Protein AF-A0A2B2LZC3-F1 (afdb_monomer_lite)

Organism: Bacillus cereus (NCBI:txid1396)

Foldseek 3Di:
DELDPVVQVVVVVVCVVVVPPPDDTDNDDLVCCCVVAAFQQAQEDEDPDAVCVQLDPDDDDPPDDLVVCCVVCVARHDLCNVVSVNRRHHLNHDYDYDHDCVDVSSVRNVVSSVVVSCVVDVSD

Structure (mmCIF, N/CA/C/O backbone):
data_AF-A0A2B2LZC3-F1
#
_entry.id   AF-A0A2B2LZC3-F1
#
loop_
_atom_site.group_PDB
_atom_site.id
_atom_site.type_symbol
_atom_site.label_atom_id
_atom_site.label_alt_id
_atom_site.label_comp_id
_atom_site.label_asym_id
_atom_site.label_entity_id
_atom_site.label_seq_id
_atom_site.pdbx_PDB_ins_code
_atom_site.Cartn_x
_atom_site.Cartn_y
_atom_site.Cartn_z
_atom_site.occupancy
_atom_site.B_iso_or_equiv
_atom_site.auth_seq_id
_atom_site.auth_comp_id
_atom_site.auth_asym_id
_atom_site.auth_atom_id
_atom_site.pdbx_PDB_model_num
ATOM 1 N N . MET A 1 1 ? -6.912 -4.413 6.550 1.00 85.25 1 MET A N 1
ATOM 2 C CA . MET A 1 1 ? -7.732 -4.429 5.320 1.00 85.25 1 MET A CA 1
ATOM 3 C C . MET A 1 1 ? -7.077 -5.410 4.374 1.00 85.25 1 MET A C 1
ATOM 5 O O . MET A 1 1 ? -5.854 -5.412 4.311 1.00 85.25 1 MET A O 1
ATOM 9 N N . ASP A 1 2 ? -7.849 -6.260 3.715 1.00 84.31 2 ASP A N 1
ATOM 10 C CA . ASP A 1 2 ? -7.351 -7.239 2.742 1.00 84.31 2 ASP A CA 1
ATOM 11 C C . ASP A 1 2 ? -8.494 -7.571 1.768 1.00 84.31 2 ASP A C 1
ATOM 13 O O . ASP A 1 2 ? -9.655 -7.319 2.081 1.00 84.31 2 ASP A O 1
ATOM 17 N N . GLN A 1 3 ? -8.198 -8.136 0.602 1.00 87.12 3 GLN A N 1
ATOM 18 C CA . GLN A 1 3 ? -9.221 -8.676 -0.302 1.00 87.12 3 GLN A CA 1
ATOM 19 C C . GLN A 1 3 ? -9.579 -10.132 0.043 1.00 87.12 3 GLN A C 1
ATOM 21 O O . GLN A 1 3 ? -10.628 -10.642 -0.350 1.00 87.12 3 GLN A O 1
ATOM 26 N N . SER A 1 4 ? -8.704 -10.826 0.778 1.00 88.56 4 SER A N 1
ATOM 27 C CA . SER A 1 4 ? -8.896 -12.215 1.178 1.00 88.56 4 SER A CA 1
ATOM 28 C C . SER A 1 4 ? -9.835 -12.326 2.374 1.00 88.56 4 SER A C 1
ATOM 30 O O . SER A 1 4 ? -9.464 -12.008 3.505 1.00 88.56 4 SER A O 1
ATOM 32 N N . LYS A 1 5 ? -11.027 -12.892 2.150 1.00 91.88 5 LYS A N 1
ATOM 33 C CA . LYS A 1 5 ? -11.972 -13.232 3.230 1.00 91.88 5 LYS A CA 1
ATOM 34 C C . LYS A 1 5 ? -11.346 -14.139 4.291 1.00 91.88 5 LYS A C 1
ATOM 36 O O . LYS A 1 5 ? -11.566 -13.928 5.476 1.00 91.88 5 LYS A O 1
ATOM 41 N N . ALA A 1 6 ? -10.543 -15.119 3.870 1.00 93.94 6 ALA A N 1
ATOM 42 C CA . ALA A 1 6 ? -9.844 -16.013 4.792 1.00 93.94 6 ALA A CA 1
ATOM 43 C C . ALA A 1 6 ? -8.776 -15.269 5.613 1.00 93.94 6 ALA A C 1
ATOM 45 O O . ALA A 1 6 ? -8.608 -15.544 6.797 1.00 93.94 6 ALA A O 1
ATOM 46 N N . GLY A 1 7 ? -8.085 -14.299 5.002 1.00 90.62 7 GLY A N 1
ATOM 47 C CA . GLY A 1 7 ? -7.128 -13.439 5.702 1.00 90.62 7 GLY A CA 1
ATOM 48 C C . GLY A 1 7 ? -7.799 -12.555 6.753 1.00 90.62 7 GLY A C 1
ATOM 49 O O . GLY A 1 7 ? -7.290 -12.442 7.864 1.00 90.62 7 GLY A O 1
ATOM 50 N N . ILE A 1 8 ? -8.965 -11.984 6.430 1.00 94.56 8 ILE A N 1
ATOM 51 C CA . ILE A 1 8 ? -9.766 -11.199 7.378 1.00 94.56 8 ILE A CA 1
ATOM 52 C C . ILE A 1 8 ? -10.251 -12.060 8.545 1.00 94.56 8 ILE A C 1
ATOM 54 O O . ILE A 1 8 ? -10.018 -11.676 9.685 1.00 94.56 8 ILE A O 1
ATOM 58 N N . ALA A 1 9 ? -10.820 -13.240 8.280 1.00 95.69 9 ALA A N 1
ATOM 59 C CA . ALA A 1 9 ? -11.277 -14.143 9.338 1.00 95.69 9 ALA A CA 1
ATOM 60 C C . ALA A 1 9 ? -10.135 -14.538 10.295 1.00 95.69 9 ALA A C 1
ATOM 62 O O . ALA A 1 9 ? -10.285 -14.472 11.510 1.00 95.69 9 ALA A O 1
ATOM 63 N N . CYS A 1 10 ? -8.957 -14.860 9.753 1.00 95.75 10 CYS A N 1
ATOM 64 C CA . CYS A 1 10 ? -7.764 -15.148 10.554 1.00 95.75 10 CYS A CA 1
ATOM 65 C C . CYS A 1 10 ? -7.341 -13.947 11.424 1.00 95.75 10 CYS A C 1
ATOM 67 O O . CYS A 1 10 ? -6.978 -14.107 12.590 1.00 95.75 10 CYS A O 1
ATOM 69 N N . ALA A 1 11 ? -7.406 -12.728 10.881 1.00 94.88 11 ALA A N 1
ATOM 70 C CA . ALA A 1 11 ? -7.061 -11.517 11.620 1.00 94.88 11 ALA A CA 1
ATOM 71 C C . ALA A 1 11 ? -8.077 -11.193 12.733 1.00 94.88 11 ALA A C 1
ATOM 73 O O . ALA A 1 11 ? -7.672 -10.771 13.817 1.00 94.88 11 ALA A O 1
ATOM 74 N N . GLU A 1 12 ? -9.369 -11.427 12.489 1.00 96.62 12 GLU A N 1
ATOM 75 C CA . GLU A 1 12 ? -10.443 -11.294 13.481 1.00 96.62 12 GLU A CA 1
ATOM 76 C C . GLU A 1 12 ? -10.263 -12.285 14.638 1.00 96.62 12 GLU A C 1
ATOM 78 O O . GLU A 1 12 ? -10.294 -11.883 15.803 1.00 96.62 12 GLU A O 1
ATOM 83 N N . GLU A 1 13 ? -9.999 -13.561 14.333 1.00 97.44 13 GLU A N 1
ATOM 84 C CA . GLU A 1 13 ? -9.714 -14.593 15.339 1.00 97.44 13 GLU A CA 1
ATOM 85 C C . GLU A 1 13 ? -8.499 -14.226 16.200 1.00 97.44 13 GLU A C 1
ATOM 87 O O . GLU A 1 13 ? -8.540 -14.334 17.429 1.00 97.44 13 GLU A O 1
ATOM 92 N N . LEU A 1 14 ? -7.424 -13.739 15.572 1.00 97.19 14 LEU A N 1
ATOM 93 C CA . LEU A 1 14 ? -6.218 -13.320 16.279 1.00 97.19 14 LEU A CA 1
ATOM 94 C C . LEU A 1 14 ? -6.473 -12.107 17.184 1.00 97.19 14 LEU A C 1
ATOM 96 O O . LEU A 1 14 ? -5.999 -12.079 18.319 1.00 97.19 14 LEU A O 1
ATOM 100 N N . ALA A 1 15 ? -7.228 -11.113 16.713 1.00 97.56 15 ALA A N 1
ATOM 101 C CA . ALA A 1 15 ? -7.577 -9.945 17.516 1.00 97.56 15 ALA A CA 1
ATOM 102 C C . ALA A 1 15 ? -8.444 -10.312 18.725 1.00 97.56 15 ALA A C 1
ATOM 104 O O . ALA A 1 15 ? -8.177 -9.828 19.825 1.00 97.56 15 ALA A O 1
ATOM 105 N N . ALA A 1 16 ? -9.411 -11.218 18.546 1.00 97.38 16 ALA A N 1
ATOM 106 C CA . ALA A 1 16 ? -10.215 -11.754 19.640 1.00 97.38 16 ALA A CA 1
ATOM 107 C C . ALA A 1 16 ? -9.350 -12.504 20.665 1.00 97.38 16 ALA A C 1
ATOM 109 O O . ALA A 1 16 ? -9.496 -12.291 21.867 1.00 97.38 16 ALA A O 1
ATOM 110 N N . HIS A 1 17 ? -8.405 -13.330 20.204 1.00 98.06 17 HIS A N 1
ATOM 111 C CA . HIS A 1 17 ? -7.477 -14.044 21.085 1.00 98.06 17 HIS A CA 1
ATOM 112 C C . HIS A 1 17 ? -6.588 -13.098 21.910 1.00 98.06 17 HIS A C 1
ATOM 114 O O . HIS A 1 17 ? -6.266 -13.394 23.059 1.00 98.06 17 HIS A O 1
ATOM 120 N N . LEU A 1 18 ? -6.210 -11.954 21.336 1.00 98.06 18 LEU A N 1
ATOM 121 C CA . LEU A 1 18 ? -5.384 -10.933 21.984 1.00 98.06 18 LEU A CA 1
ATOM 122 C C . LEU A 1 18 ? -6.190 -9.900 22.793 1.00 98.06 18 LEU A C 1
ATOM 124 O O . LEU A 1 18 ? -5.585 -9.035 23.423 1.00 98.06 18 LEU A O 1
ATOM 128 N N . GLY A 1 19 ? -7.526 -9.972 22.786 1.00 97.75 19 GLY A N 1
ATOM 129 C CA . GLY A 1 19 ? -8.395 -9.027 23.496 1.00 97.75 19 GLY A CA 1
ATOM 130 C C . GLY A 1 19 ? -8.354 -7.601 22.933 1.00 97.75 19 GLY A C 1
ATOM 131 O O . GLY A 1 19 ? -8.436 -6.639 23.693 1.00 97.75 19 GLY A O 1
ATOM 132 N N . LEU A 1 20 ? -8.174 -7.446 21.617 1.00 97.62 20 LEU A N 1
ATOM 133 C CA . LEU A 1 20 ? -8.140 -6.135 20.963 1.00 97.62 20 LEU A CA 1
ATOM 134 C C . LEU A 1 20 ? -9.561 -5.643 20.659 1.00 97.62 20 LEU A C 1
ATOM 136 O O . LEU A 1 20 ? -10.280 -6.264 19.883 1.00 97.62 20 LEU A O 1
ATOM 140 N N . GLU A 1 21 ? -9.940 -4.494 21.222 1.00 96.38 21 GLU A N 1
ATOM 141 C CA . GLU A 1 21 ? -11.281 -3.901 21.046 1.00 96.38 21 GLU A CA 1
ATOM 142 C C . GLU A 1 21 ? -11.291 -2.678 20.111 1.00 96.38 21 GLU A C 1
ATOM 144 O O . GLU A 1 21 ? -12.344 -2.213 19.687 1.00 96.38 21 GLU A O 1
ATOM 149 N N . ASN A 1 22 ? -10.117 -2.144 19.769 1.00 96.00 22 ASN A N 1
ATOM 150 C CA . ASN A 1 22 ? -9.946 -0.916 18.988 1.00 96.00 22 ASN A CA 1
ATOM 151 C C . ASN A 1 22 ? -9.532 -1.178 17.529 1.00 96.00 22 ASN A C 1
ATOM 153 O O . ASN A 1 22 ? -8.815 -0.372 16.933 1.00 96.00 22 ASN A O 1
ATOM 157 N N . VAL A 1 23 ? -9.937 -2.318 16.965 1.00 95.38 23 VAL A N 1
ATOM 158 C CA . VAL A 1 23 ? -9.549 -2.741 15.616 1.00 95.38 23 VAL A CA 1
ATOM 159 C C . VAL A 1 23 ? -10.789 -3.076 14.798 1.00 95.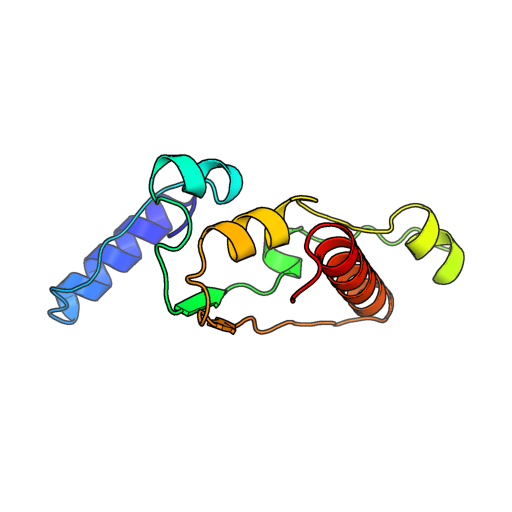38 23 VAL A C 1
ATOM 161 O O . VAL A 1 23 ? -11.651 -3.826 15.245 1.00 95.38 23 VAL A O 1
ATOM 164 N N . THR A 1 24 ? -10.840 -2.553 13.574 1.00 94.94 24 THR A N 1
ATOM 165 C CA . THR A 1 24 ? -11.897 -2.852 12.603 1.00 94.94 24 THR A CA 1
ATOM 166 C C . THR A 1 24 ? -11.290 -3.511 11.373 1.00 94.94 24 THR A C 1
ATOM 168 O O . THR A 1 24 ? -10.268 -3.061 10.844 1.00 94.94 24 THR A O 1
ATOM 171 N N . PHE A 1 25 ? -11.931 -4.573 10.894 1.00 95.06 25 PHE A N 1
ATOM 172 C CA . PHE A 1 25 ? -11.486 -5.327 9.730 1.00 95.06 25 PHE A CA 1
ATOM 173 C C . PHE A 1 25 ? -12.391 -5.056 8.529 1.00 95.06 25 PHE A C 1
ATOM 175 O O . PHE A 1 25 ? -13.613 -5.037 8.637 1.00 95.06 25 PHE A O 1
ATOM 182 N N . HIS A 1 26 ? -11.775 -4.843 7.365 1.00 94.06 26 HIS A N 1
ATOM 183 C CA . HIS A 1 26 ? -12.478 -4.578 6.110 1.00 94.06 26 HIS A CA 1
ATOM 184 C C . HIS A 1 26 ? -11.952 -5.501 5.015 1.00 94.06 26 HIS A C 1
ATOM 186 O O . HIS A 1 26 ? -10.752 -5.478 4.712 1.00 94.06 26 HIS A O 1
ATOM 192 N N . CYS A 1 27 ? -12.863 -6.283 4.431 1.00 93.31 27 CYS A N 1
ATOM 193 C CA . CYS A 1 27 ? -12.629 -7.065 3.224 1.00 93.31 27 CYS A CA 1
ATOM 194 C C . CYS A 1 27 ? -12.963 -6.198 2.002 1.00 93.31 27 CYS A C 1
ATOM 196 O O . CYS A 1 27 ? -14.137 -6.072 1.657 1.00 93.31 27 CYS A O 1
ATOM 198 N N . VAL A 1 28 ? -11.969 -5.557 1.389 1.00 90.88 28 VAL A N 1
ATOM 199 C CA . VAL A 1 28 ? -12.195 -4.562 0.327 1.00 90.88 28 VAL A CA 1
ATOM 200 C C . VAL A 1 28 ? -11.029 -4.514 -0.654 1.00 90.88 28 VAL A C 1
ATOM 202 O O . VAL A 1 28 ? -9.877 -4.737 -0.275 1.00 90.88 28 VAL A O 1
ATOM 205 N N . ASP A 1 29 ? -11.328 -4.201 -1.915 1.00 86.88 29 ASP A N 1
ATOM 206 C CA . ASP A 1 29 ? -10.313 -3.806 -2.883 1.00 86.88 29 ASP A CA 1
ATOM 207 C C . ASP A 1 29 ? -9.733 -2.434 -2.513 1.00 86.88 29 ASP A C 1
ATOM 209 O O . ASP A 1 29 ? -10.463 -1.484 -2.239 1.00 86.88 29 ASP A O 1
ATOM 213 N N . PHE A 1 30 ? -8.404 -2.311 -2.507 1.00 84.81 30 PHE A N 1
ATOM 214 C CA . PHE A 1 30 ? -7.748 -1.042 -2.206 1.00 84.81 30 PHE A CA 1
ATOM 215 C C . PHE A 1 30 ? -8.206 0.093 -3.138 1.00 84.81 30 PHE A C 1
ATOM 217 O O . PHE A 1 30 ? -8.288 1.237 -2.708 1.00 84.81 30 PHE A O 1
ATOM 224 N N . THR A 1 31 ? -8.560 -0.210 -4.387 1.00 85.62 31 THR A N 1
ATOM 225 C CA . THR A 1 31 ? -9.075 0.778 -5.345 1.00 85.62 31 THR A CA 1
ATOM 226 C C . THR A 1 31 ? -10.453 1.338 -4.973 1.00 85.62 31 THR A C 1
ATOM 228 O O . THR A 1 31 ? -10.803 2.433 -5.406 1.00 85.62 31 THR A O 1
ATOM 231 N N . GLU A 1 32 ? -11.212 0.647 -4.118 1.00 89.38 32 GLU A N 1
ATOM 232 C CA . GLU A 1 32 ? -12.566 1.028 -3.689 1.00 89.38 32 GLU A CA 1
ATOM 233 C C . GLU A 1 32 ? -12.605 1.651 -2.286 1.00 89.38 32 GLU A C 1
ATOM 235 O O . GLU A 1 32 ? -13.666 2.025 -1.785 1.00 89.38 32 GLU A O 1
ATOM 240 N N . ILE A 1 33 ? -11.451 1.783 -1.630 1.00 90.44 33 ILE A N 1
ATOM 241 C CA . ILE A 1 33 ? -11.347 2.201 -0.228 1.00 90.44 33 ILE A CA 1
ATOM 242 C C . ILE A 1 33 ? -11.934 3.593 0.052 1.00 90.44 33 ILE A C 1
ATOM 244 O O . ILE A 1 33 ? -12.460 3.829 1.141 1.00 90.44 33 ILE A O 1
ATOM 248 N N . GLY A 1 34 ? -11.909 4.491 -0.939 1.00 89.12 34 GLY A N 1
ATOM 249 C CA . GLY A 1 34 ? -12.491 5.833 -0.842 1.00 89.12 34 GLY A CA 1
ATOM 250 C C . GLY A 1 34 ? -14.018 5.837 -0.697 1.00 89.12 34 GLY A C 1
ATOM 251 O O . GLY A 1 34 ? -14.591 6.843 -0.297 1.00 89.12 34 GLY A O 1
ATOM 252 N N . ASN A 1 35 ? -14.687 4.710 -0.969 1.00 91.31 35 ASN A N 1
ATOM 253 C CA . ASN A 1 35 ? -16.122 4.553 -0.717 1.00 91.31 35 ASN A CA 1
ATOM 254 C C . ASN A 1 35 ? -16.432 4.273 0.762 1.00 91.31 35 ASN A C 1
ATOM 256 O O . ASN A 1 35 ? -17.572 4.432 1.193 1.00 91.31 35 ASN A O 1
ATOM 260 N N . ILE A 1 36 ? -15.436 3.817 1.526 1.00 93.50 36 ILE A N 1
ATOM 261 C CA . ILE A 1 36 ? -15.574 3.461 2.944 1.00 93.50 36 ILE A CA 1
ATOM 262 C C . ILE A 1 36 ? -15.078 4.604 3.823 1.00 93.50 36 ILE A C 1
ATOM 264 O O . ILE A 1 36 ? -15.714 4.939 4.821 1.00 93.50 36 ILE A O 1
ATOM 268 N N . PHE A 1 37 ? -13.943 5.196 3.451 1.00 94.81 37 PHE A N 1
ATOM 269 C CA . PHE A 1 37 ? -13.276 6.218 4.243 1.00 94.81 37 PHE A CA 1
ATOM 270 C C . PHE A 1 37 ? -13.221 7.544 3.488 1.00 94.81 37 PHE A C 1
ATOM 272 O O . PHE A 1 37 ? -12.823 7.560 2.322 1.00 94.81 37 PHE A O 1
ATOM 279 N N . PRO A 1 38 ? -13.600 8.660 4.135 1.00 94.75 38 PRO A N 1
ATOM 280 C CA . PRO A 1 38 ? -13.523 9.973 3.514 1.00 94.75 38 PRO A CA 1
ATOM 281 C C . PRO A 1 38 ? -12.068 10.420 3.316 1.00 94.75 38 PRO A C 1
ATOM 283 O O . PRO A 1 38 ? -11.133 9.882 3.911 1.00 94.75 38 PRO A O 1
ATOM 286 N N . THR A 1 39 ? -11.883 11.462 2.510 1.00 95.19 39 THR A N 1
ATOM 287 C CA . THR A 1 39 ? -10.596 12.150 2.373 1.00 95.19 39 THR A CA 1
ATOM 288 C C . THR A 1 39 ? -10.086 12.621 3.737 1.00 95.19 39 THR A C 1
ATOM 290 O O . THR A 1 39 ? -10.861 13.145 4.539 1.00 95.19 39 THR A O 1
ATOM 293 N N . GLY A 1 40 ? -8.789 12.467 4.000 1.00 95.81 40 GLY A N 1
ATOM 294 C CA . GLY A 1 40 ? -8.171 12.940 5.239 1.00 95.81 40 GLY A CA 1
ATOM 295 C C . GLY A 1 40 ? -8.446 12.087 6.477 1.00 95.81 40 GLY A C 1
ATOM 296 O O . GLY A 1 40 ? -8.203 12.550 7.587 1.00 95.81 40 GLY A O 1
ATOM 297 N N . HIS A 1 41 ? -8.982 10.874 6.316 1.00 96.50 41 HIS A N 1
ATOM 298 C CA . HIS A 1 41 ? -9.439 10.052 7.436 1.00 96.50 41 HIS A CA 1
ATOM 299 C C . HIS A 1 41 ? -8.316 9.494 8.323 1.00 96.50 41 HIS A C 1
ATOM 301 O O . HIS A 1 41 ? -8.546 9.263 9.508 1.00 96.50 41 HIS A O 1
ATOM 307 N N . PHE A 1 42 ? -7.122 9.247 7.777 1.00 96.56 42 PHE A N 1
ATOM 308 C CA . PHE A 1 42 ? -6.051 8.548 8.491 1.00 96.56 42 PHE A CA 1
ATOM 309 C C . PHE A 1 42 ? -4.841 9.441 8.764 1.00 96.56 42 PHE A C 1
ATOM 311 O O . PHE A 1 42 ? -4.240 9.988 7.845 1.00 96.56 42 PHE A O 1
ATOM 318 N N . ASP A 1 43 ? -4.382 9.471 10.015 1.00 96.50 43 ASP A N 1
ATOM 319 C CA . ASP A 1 43 ? -3.093 10.087 10.370 1.00 96.50 43 ASP A CA 1
ATOM 320 C C . ASP A 1 43 ? -1.897 9.194 10.025 1.00 96.50 43 ASP A C 1
ATOM 322 O O . ASP A 1 43 ? -0.760 9.653 9.920 1.00 96.50 43 ASP A O 1
ATOM 326 N N . HIS A 1 44 ? -2.134 7.892 9.871 1.00 95.31 44 HIS A N 1
ATOM 327 C CA . HIS A 1 44 ? -1.086 6.928 9.578 1.00 95.31 44 HIS A CA 1
ATOM 328 C C . HIS A 1 44 ? -1.630 5.785 8.727 1.00 95.31 44 HIS A C 1
ATOM 330 O O . HIS A 1 44 ? -2.535 5.063 9.144 1.00 95.31 44 HIS A O 1
ATOM 336 N N . ILE A 1 45 ? -1.020 5.569 7.565 1.00 94.00 45 ILE A N 1
ATOM 337 C CA . ILE A 1 45 ? -1.248 4.389 6.731 1.00 94.00 45 ILE A CA 1
ATOM 338 C C . ILE A 1 45 ? 0.042 3.572 6.678 1.00 94.00 45 ILE A C 1
ATOM 340 O O . ILE A 1 45 ? 1.103 4.085 6.324 1.00 94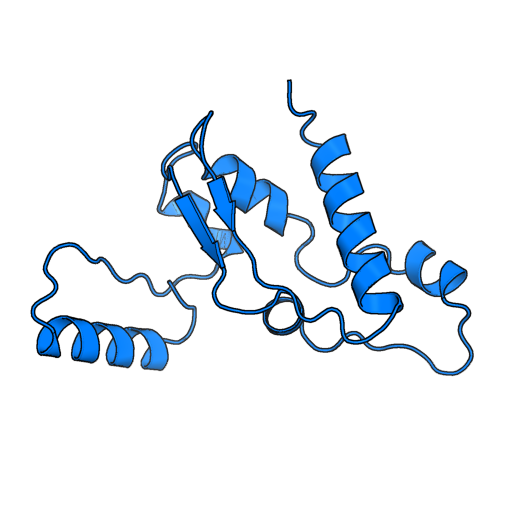.00 45 ILE A O 1
ATOM 344 N N . LYS A 1 46 ? -0.052 2.286 7.026 1.00 91.06 46 LYS A N 1
ATOM 345 C CA . LYS A 1 46 ? 1.061 1.336 6.929 1.00 91.06 46 LYS A CA 1
ATOM 346 C C . LYS A 1 46 ? 0.747 0.279 5.893 1.00 91.06 46 LYS A C 1
ATOM 348 O O . LYS A 1 46 ? -0.233 -0.454 6.025 1.00 91.06 46 LYS A O 1
ATOM 353 N N . LEU A 1 47 ? 1.620 0.163 4.907 1.00 87.19 47 LEU A N 1
ATOM 354 C CA . LEU A 1 47 ? 1.598 -0.935 3.965 1.00 87.19 47 LEU A CA 1
ATOM 355 C C . LEU A 1 47 ? 2.449 -2.087 4.502 1.00 87.19 47 LEU A C 1
ATOM 357 O O . LEU A 1 47 ? 3.650 -1.935 4.715 1.00 87.19 47 LEU A O 1
ATOM 361 N N . VAL A 1 48 ? 1.812 -3.234 4.739 1.00 82.06 48 VAL A N 1
ATOM 362 C CA . VAL A 1 48 ? 2.490 -4.437 5.257 1.00 82.06 48 VAL A CA 1
ATOM 363 C C . VAL A 1 48 ? 3.065 -5.293 4.127 1.00 82.06 48 VAL A C 1
ATOM 365 O O . VAL A 1 48 ? 4.085 -5.950 4.318 1.00 82.06 48 VAL A O 1
ATOM 368 N N . ARG A 1 49 ? 2.428 -5.276 2.952 1.00 75.75 49 ARG A N 1
ATOM 369 C CA . ARG A 1 49 ? 2.934 -5.947 1.751 1.00 75.75 49 ARG A CA 1
ATOM 370 C C . ARG A 1 49 ? 3.949 -5.058 1.042 1.00 75.75 49 ARG A C 1
ATOM 372 O O . ARG A 1 49 ? 3.783 -3.844 1.013 1.00 75.75 49 ARG A O 1
ATOM 379 N N . CYS A 1 50 ? 4.975 -5.645 0.445 1.00 73.12 50 CYS A N 1
ATOM 380 C CA . CYS A 1 50 ? 5.841 -4.900 -0.465 1.00 73.12 50 CYS A CA 1
ATOM 381 C C . CYS A 1 50 ? 5.030 -4.535 -1.716 1.00 73.12 50 CYS A C 1
ATOM 383 O O . CYS A 1 50 ? 4.180 -5.309 -2.153 1.00 73.12 50 CYS A O 1
ATOM 385 N N . PHE A 1 51 ? 5.313 -3.407 -2.352 1.00 66.56 51 PHE A N 1
ATOM 386 C CA . PHE A 1 51 ? 4.615 -2.962 -3.553 1.00 66.56 51 PHE A CA 1
ATOM 387 C C . PHE A 1 51 ? 4.587 -4.016 -4.665 1.00 66.56 51 PHE A C 1
ATOM 389 O O . PHE A 1 51 ? 3.551 -4.255 -5.267 1.00 66.56 51 PHE A O 1
ATOM 396 N N . HIS A 1 52 ? 5.690 -4.730 -4.858 1.00 66.38 52 HIS A N 1
ATOM 397 C CA . HIS A 1 52 ? 5.870 -5.890 -5.743 1.00 66.38 52 HIS A CA 1
ATOM 398 C C . HIS A 1 52 ? 4.836 -7.005 -5.514 1.00 66.38 52 HIS A C 1
ATOM 400 O O . HIS A 1 52 ? 4.410 -7.671 -6.451 1.00 66.38 52 HIS A O 1
ATOM 406 N N . GLU A 1 53 ? 4.402 -7.198 -4.268 1.00 69.75 53 GLU A N 1
ATOM 407 C CA . GLU A 1 53 ? 3.367 -8.173 -3.904 1.00 69.75 53 GLU A CA 1
ATOM 408 C C . GLU A 1 53 ? 1.956 -7.666 -4.241 1.00 69.75 53 GLU A C 1
ATOM 410 O O . GLU A 1 53 ? 1.016 -8.455 -4.301 1.00 69.75 53 GLU A O 1
ATOM 415 N N . ILE A 1 54 ? 1.803 -6.358 -4.461 1.00 67.81 54 ILE A N 1
ATOM 416 C CA . ILE A 1 54 ? 0.550 -5.698 -4.849 1.00 67.81 54 ILE A CA 1
ATOM 417 C C . ILE A 1 54 ? 0.453 -5.600 -6.371 1.00 67.81 54 ILE A C 1
ATOM 419 O O . ILE A 1 54 ? -0.599 -5.873 -6.940 1.00 67.81 54 ILE A O 1
ATOM 423 N N . ILE A 1 55 ? 1.546 -5.225 -7.036 1.00 63.94 55 ILE A N 1
ATOM 424 C CA . ILE A 1 55 ? 1.587 -5.057 -8.495 1.00 63.94 55 ILE A CA 1
ATOM 425 C C . ILE A 1 55 ? 1.815 -6.372 -9.239 1.00 63.94 55 ILE A C 1
ATOM 427 O O . ILE A 1 55 ? 1.544 -6.449 -10.435 1.00 63.94 55 ILE A O 1
ATOM 431 N N . GLY A 1 56 ? 2.274 -7.406 -8.533 1.00 63.12 56 GLY A N 1
ATOM 432 C CA . GLY A 1 56 ? 2.633 -8.692 -9.109 1.00 63.12 56 GLY A CA 1
ATOM 433 C C . GLY A 1 56 ? 4.039 -8.701 -9.721 1.00 63.12 56 GLY A C 1
ATOM 434 O O . GLY A 1 56 ? 4.738 -7.688 -9.737 1.00 63.12 56 GLY A O 1
ATOM 435 N N . PRO A 1 57 ? 4.491 -9.861 -10.220 1.00 64.38 57 PRO A N 1
ATOM 436 C CA . PRO A 1 57 ? 5.811 -9.982 -10.818 1.00 64.38 57 PRO A CA 1
ATOM 437 C C . PRO A 1 57 ? 5.914 -9.105 -12.066 1.00 64.38 57 PRO A C 1
ATOM 439 O O . PRO A 1 57 ? 5.123 -9.246 -12.998 1.00 64.38 57 PRO A O 1
ATOM 442 N N . THR A 1 58 ? 6.920 -8.236 -12.097 1.00 66.44 58 THR A N 1
ATOM 443 C CA . THR A 1 58 ? 7.242 -7.414 -13.262 1.00 66.44 58 THR A CA 1
ATOM 444 C C . THR A 1 58 ? 7.812 -8.303 -14.376 1.00 66.44 58 THR A C 1
ATOM 446 O O . THR A 1 58 ? 8.908 -8.849 -14.211 1.00 66.44 58 THR A O 1
ATOM 449 N N . PRO A 1 59 ? 7.128 -8.474 -15.524 1.00 68.38 59 PRO A N 1
ATOM 450 C CA . PRO A 1 59 ? 7.700 -9.197 -16.646 1.00 68.38 59 PRO A CA 1
ATOM 451 C C . PRO A 1 59 ? 8.790 -8.324 -17.273 1.00 68.38 59 PRO A C 1
ATOM 453 O O . PRO A 1 59 ? 8.497 -7.292 -17.878 1.00 68.38 59 PRO A O 1
ATOM 456 N N . ILE A 1 60 ? 10.050 -8.729 -17.112 1.00 68.75 60 ILE A N 1
ATOM 457 C CA . ILE A 1 60 ? 11.202 -8.079 -17.744 1.00 68.75 60 ILE A CA 1
ATOM 458 C C . ILE A 1 60 ? 11.518 -8.866 -19.024 1.00 68.75 60 ILE A C 1
ATOM 460 O O . ILE A 1 60 ? 11.965 -10.014 -18.928 1.00 68.75 60 ILE A O 1
ATOM 464 N N . PRO A 1 61 ? 11.268 -8.312 -20.224 1.00 68.88 61 PRO A N 1
ATOM 465 C CA . PRO A 1 61 ? 11.571 -8.999 -21.470 1.00 68.88 61 PRO A CA 1
ATOM 466 C C . PRO A 1 61 ? 13.078 -9.240 -21.603 1.00 68.88 61 PRO A C 1
ATOM 468 O O . PRO A 1 61 ? 13.900 -8.405 -21.215 1.00 68.88 61 PRO A O 1
ATOM 471 N N . GLN A 1 62 ? 13.459 -10.379 -22.181 1.00 68.25 62 GLN A N 1
ATOM 472 C CA . GLN A 1 62 ? 14.865 -10.641 -22.480 1.00 68.25 62 GLN A CA 1
ATOM 473 C C . GLN A 1 62 ? 15.383 -9.632 -23.516 1.00 68.25 62 GLN A C 1
ATOM 475 O O . GLN A 1 62 ? 14.670 -9.270 -24.451 1.00 68.25 62 GLN A O 1
ATOM 480 N N . TYR A 1 63 ? 16.644 -9.216 -23.358 1.00 77.12 63 TYR A N 1
ATOM 481 C CA . TYR A 1 63 ? 17.383 -8.335 -24.279 1.00 77.12 63 TYR A CA 1
ATOM 482 C C . TYR A 1 63 ? 16.955 -6.862 -24.317 1.00 77.12 63 TYR A C 1
ATOM 484 O O . TYR A 1 63 ? 17.441 -6.115 -25.165 1.00 77.12 63 TYR A O 1
ATOM 492 N N . TRP A 1 64 ? 16.100 -6.415 -23.398 1.00 79.56 64 TRP A N 1
ATOM 493 C CA .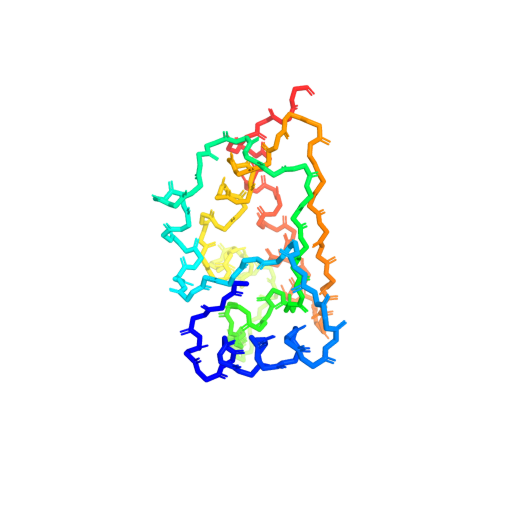 TRP A 1 64 ? 15.748 -5.001 -23.294 1.00 79.56 64 TRP A CA 1
ATOM 494 C C . TRP A 1 64 ? 16.791 -4.231 -22.499 1.00 79.56 64 TRP A C 1
ATOM 496 O O . TRP A 1 64 ? 17.297 -4.708 -21.478 1.00 79.56 64 TRP A O 1
ATOM 506 N N . LYS A 1 65 ? 17.086 -3.007 -22.936 1.00 83.81 65 LYS A N 1
ATOM 507 C CA . LYS A 1 65 ? 17.790 -2.066 -22.074 1.00 83.81 65 LYS A CA 1
ATOM 508 C C . LYS A 1 65 ? 16.825 -1.563 -21.008 1.00 83.81 65 LYS A C 1
ATOM 510 O O . LYS A 1 65 ? 15.646 -1.331 -21.269 1.00 83.81 65 LYS A O 1
ATOM 515 N N . LEU A 1 66 ? 17.355 -1.359 -19.807 1.00 81.12 66 LEU A N 1
ATOM 516 C CA . LEU A 1 66 ? 16.596 -0.845 -18.670 1.00 81.12 66 LEU A CA 1
ATOM 517 C C . LEU A 1 66 ? 15.892 0.487 -18.993 1.00 81.12 66 LEU A C 1
ATOM 519 O O . LEU A 1 66 ? 14.743 0.677 -18.614 1.00 81.12 66 LEU A O 1
ATOM 523 N N . GLU A 1 67 ? 16.574 1.387 -19.704 1.00 83.81 67 GLU A N 1
ATOM 524 C CA . GLU A 1 67 ? 16.050 2.704 -20.099 1.00 83.81 67 GLU A CA 1
ATOM 525 C C . GLU A 1 67 ? 14.812 2.609 -21.004 1.00 83.81 67 GLU A C 1
ATOM 527 O O . GLU A 1 67 ? 13.803 3.270 -20.744 1.00 83.81 67 GLU A O 1
ATOM 532 N N . ASP A 1 68 ? 14.861 1.731 -22.008 1.00 83.12 68 ASP A N 1
ATOM 533 C CA . ASP A 1 68 ? 13.765 1.502 -22.950 1.00 83.12 68 ASP A CA 1
ATOM 534 C C . ASP A 1 68 ? 12.561 0.914 -22.202 1.00 83.12 68 ASP A C 1
ATOM 536 O O . ASP A 1 68 ? 11.440 1.415 -22.297 1.00 83.12 68 ASP A O 1
ATOM 540 N N . TYR A 1 69 ? 12.817 -0.077 -21.340 1.00 82.50 69 TYR A N 1
ATOM 541 C CA . TYR A 1 69 ? 11.784 -0.704 -20.521 1.00 82.50 69 TYR A CA 1
ATOM 542 C C . TYR A 1 69 ? 11.079 0.289 -19.586 1.00 82.50 69 TYR A C 1
ATOM 544 O O . TYR A 1 69 ? 9.852 0.313 -19.522 1.00 82.50 69 TYR A O 1
ATOM 552 N N . LEU A 1 70 ? 11.833 1.134 -18.875 1.00 82.06 70 LEU A N 1
ATOM 553 C CA . LEU A 1 70 ? 11.270 2.132 -17.959 1.00 82.06 70 LEU A CA 1
ATOM 554 C C . LEU A 1 70 ? 10.555 3.280 -18.684 1.00 82.06 70 LEU A C 1
ATOM 556 O O . LEU A 1 70 ? 9.764 3.987 -18.063 1.00 82.06 70 LEU A O 1
ATOM 560 N N . THR A 1 71 ? 10.819 3.477 -19.973 1.00 82.19 71 THR A N 1
ATOM 561 C CA . THR A 1 71 ? 10.108 4.467 -20.789 1.00 82.19 71 THR A CA 1
ATOM 562 C C . THR A 1 71 ? 8.776 3.908 -21.285 1.00 82.19 71 THR A C 1
ATOM 564 O O . THR A 1 71 ? 7.751 4.585 -21.191 1.00 82.19 71 THR A O 1
ATOM 567 N N . GLU A 1 72 ? 8.765 2.663 -21.768 1.00 81.00 72 GLU A N 1
ATOM 568 C CA . GLU A 1 72 ? 7.560 2.004 -22.288 1.00 81.00 72 GLU A CA 1
ATOM 569 C C . GLU A 1 72 ? 6.617 1.515 -21.181 1.00 81.00 72 GLU A C 1
ATOM 571 O O . GLU A 1 72 ? 5.395 1.632 -21.293 1.00 81.00 72 GLU A O 1
ATOM 576 N N . GLN A 1 73 ? 7.180 1.012 -20.080 1.00 75.62 73 GLN A N 1
ATOM 577 C CA . GLN A 1 73 ? 6.459 0.573 -18.885 1.00 75.62 73 GLN A CA 1
ATOM 578 C C . GLN A 1 73 ? 6.889 1.396 -17.666 1.00 75.62 73 GLN A C 1
ATOM 580 O O . GLN A 1 73 ? 7.514 0.883 -16.733 1.00 75.62 73 GLN A O 1
ATOM 585 N N . PRO A 1 74 ? 6.529 2.693 -17.640 1.00 70.25 74 PRO A N 1
ATOM 586 C CA . PRO A 1 74 ? 6.998 3.615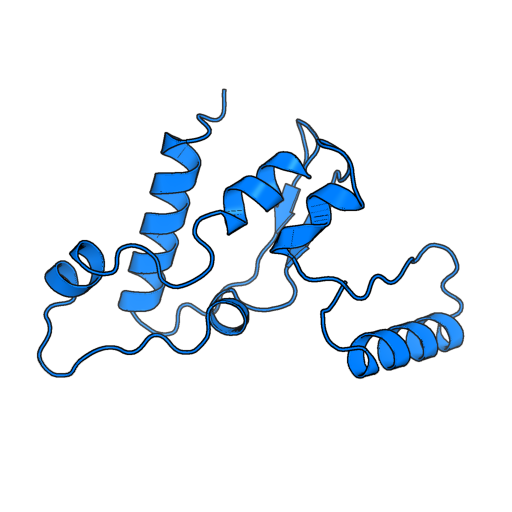 -16.615 1.00 70.25 74 PRO A CA 1
ATOM 587 C C . PRO A 1 74 ? 6.484 3.259 -15.227 1.00 70.25 74 PRO A C 1
ATOM 589 O O . PRO A 1 74 ? 7.145 3.556 -14.241 1.00 70.25 74 PRO A O 1
ATOM 592 N N . THR A 1 75 ? 5.327 2.609 -15.141 1.00 70.44 75 THR A N 1
ATOM 593 C CA . THR A 1 75 ? 4.732 2.125 -13.895 1.00 70.44 75 THR A CA 1
ATOM 594 C C . THR A 1 75 ? 4.107 0.761 -14.163 1.00 70.44 75 THR A C 1
ATOM 596 O O . THR A 1 75 ? 3.332 0.642 -15.114 1.00 70.44 75 THR A O 1
ATOM 599 N N . PHE A 1 76 ? 4.393 -0.235 -13.326 1.00 67.50 76 PHE A N 1
ATOM 600 C CA . PHE A 1 76 ? 3.683 -1.516 -13.310 1.00 67.50 76 PHE A CA 1
ATOM 601 C C . PHE A 1 76 ? 2.791 -1.545 -12.062 1.00 67.50 76 PHE A C 1
ATOM 603 O O . PHE A 1 76 ? 3.268 -1.200 -10.985 1.00 67.50 76 PHE A O 1
ATOM 610 N N . GLY A 1 77 ? 1.500 -1.867 -12.212 1.00 67.19 77 GLY A N 1
ATOM 611 C CA . GLY A 1 77 ? 0.503 -1.816 -11.130 1.00 67.19 77 GLY A CA 1
ATOM 612 C C . GLY A 1 77 ? -0.535 -0.682 -11.224 1.00 67.19 77 GLY A C 1
ATOM 613 O O . GLY A 1 77 ? -0.622 -0.001 -12.253 1.00 67.19 77 GLY A O 1
ATOM 614 N N . PRO A 1 78 ? -1.354 -0.478 -10.169 1.00 69.50 78 PRO A N 1
ATOM 615 C CA . PRO A 1 78 ? -2.414 0.527 -10.160 1.00 69.50 78 PRO A CA 1
ATOM 616 C C . PRO A 1 78 ? -1.818 1.936 -10.222 1.00 69.50 78 PRO A C 1
ATOM 618 O O . PRO A 1 78 ? -1.144 2.383 -9.293 1.00 69.50 78 PRO A O 1
ATOM 621 N N . LYS A 1 79 ? -2.080 2.654 -11.319 1.00 71.75 79 LYS A N 1
ATOM 622 C CA . LYS A 1 79 ? -1.543 4.008 -11.554 1.00 71.75 79 LYS A CA 1
ATOM 623 C C . LYS A 1 79 ? -1.978 5.009 -10.482 1.00 71.75 79 LYS A C 1
ATOM 625 O O . LYS A 1 79 ? -1.225 5.927 -10.169 1.00 71.75 79 LYS A O 1
ATOM 630 N N . ASP A 1 80 ? -3.141 4.772 -9.886 1.00 78.56 80 ASP A N 1
ATOM 631 C CA . ASP A 1 80 ? -3.757 5.660 -8.903 1.00 78.56 80 ASP A CA 1
ATOM 632 C C . ASP A 1 80 ? -3.423 5.268 -7.459 1.00 78.56 80 ASP A C 1
ATOM 634 O O . ASP A 1 80 ? -3.943 5.869 -6.525 1.00 78.56 80 ASP A O 1
ATOM 638 N N . TYR A 1 81 ? -2.536 4.287 -7.244 1.00 81.75 81 TYR A N 1
ATOM 639 C CA . TYR A 1 81 ? -2.223 3.783 -5.906 1.00 81.75 81 TYR A CA 1
ATOM 640 C C . TYR A 1 81 ? -1.848 4.909 -4.930 1.00 81.75 81 TYR A C 1
ATOM 642 O O . TYR A 1 81 ? -2.484 5.078 -3.891 1.00 81.75 81 TYR A O 1
ATOM 650 N N . PHE A 1 82 ? -0.855 5.728 -5.290 1.00 84.56 82 PHE A N 1
ATOM 651 C CA . PHE A 1 82 ? -0.439 6.846 -4.446 1.00 84.56 82 PHE A CA 1
ATOM 652 C C . PHE A 1 82 ? -1.490 7.951 -4.367 1.00 84.56 82 PHE A C 1
ATOM 654 O O . PHE A 1 82 ? -1.607 8.566 -3.319 1.00 84.56 82 PHE A O 1
ATOM 661 N N . ALA A 1 83 ? -2.281 8.173 -5.420 1.00 86.44 83 ALA A N 1
ATOM 662 C CA . ALA A 1 83 ? -3.374 9.144 -5.383 1.00 86.44 83 ALA A CA 1
ATOM 663 C C . ALA A 1 83 ? -4.410 8.770 -4.312 1.00 86.44 83 ALA A C 1
ATOM 665 O O . ALA A 1 83 ? -4.819 9.610 -3.511 1.00 86.44 83 ALA A O 1
ATOM 666 N N . ILE A 1 84 ? -4.772 7.487 -4.255 1.00 89.38 84 ILE A N 1
ATOM 667 C CA . ILE A 1 84 ? -5.682 6.941 -3.251 1.00 89.38 84 ILE A CA 1
ATOM 668 C C . ILE A 1 84 ? -5.065 7.082 -1.859 1.00 89.38 84 ILE A C 1
ATOM 670 O O . ILE A 1 84 ? -5.693 7.687 -0.993 1.00 89.38 84 ILE A O 1
ATOM 674 N N . VAL A 1 85 ? -3.826 6.614 -1.648 1.00 90.25 85 VAL A N 1
ATOM 675 C CA . VAL A 1 85 ? -3.126 6.768 -0.356 1.00 90.25 85 VAL A CA 1
ATOM 676 C C . VAL A 1 85 ? -3.104 8.232 0.090 1.00 90.25 85 VAL A C 1
ATOM 678 O O . VAL A 1 85 ? -3.481 8.528 1.219 1.00 90.25 85 VAL A O 1
ATOM 681 N N . THR A 1 86 ? -2.701 9.149 -0.790 1.00 91.06 86 THR A N 1
ATOM 682 C CA . THR A 1 86 ? -2.617 10.582 -0.491 1.00 91.06 86 THR A CA 1
ATOM 683 C C . THR A 1 86 ? -3.980 11.168 -0.139 1.00 91.06 86 THR A C 1
ATOM 685 O O . THR A 1 86 ? -4.062 11.939 0.807 1.00 91.06 86 THR A O 1
ATOM 688 N N . SER A 1 87 ? -5.055 10.785 -0.836 1.00 93.06 87 SER A N 1
ATOM 689 C CA . SER A 1 87 ? -6.404 11.266 -0.505 1.00 93.06 87 SER A CA 1
ATOM 690 C C . SER A 1 87 ? -6.876 10.818 0.879 1.00 93.06 87 SER A C 1
ATOM 692 O O . SER A 1 87 ? -7.581 11.552 1.563 1.00 93.06 87 SER A O 1
ATOM 694 N N . LEU A 1 88 ? -6.481 9.625 1.315 1.00 94.62 88 LEU A N 1
ATOM 695 C CA . LEU A 1 88 ? -6.905 9.056 2.591 1.00 94.62 88 LEU A CA 1
ATOM 696 C C . LEU A 1 88 ? -6.140 9.630 3.787 1.00 94.62 88 LEU A C 1
ATOM 698 O O . LEU A 1 88 ? -6.640 9.560 4.909 1.00 94.62 88 LEU A O 1
ATOM 702 N N . LEU A 1 89 ? -4.939 10.166 3.564 1.00 95.69 89 LEU A N 1
ATOM 703 C CA . LEU A 1 89 ? -4.118 10.755 4.617 1.00 95.69 89 LEU A CA 1
ATOM 704 C C . LEU A 1 89 ? -4.629 12.133 5.017 1.00 95.69 89 LEU A C 1
ATOM 706 O O . LEU A 1 89 ? -4.980 12.948 4.163 1.00 95.69 89 LEU A O 1
ATOM 710 N N . SER A 1 90 ? -4.619 12.403 6.321 1.00 95.81 90 SER A N 1
ATOM 711 C CA . SER A 1 90 ? -4.776 13.757 6.847 1.00 95.81 90 SER A CA 1
ATOM 712 C C . SER A 1 90 ? -3.642 14.667 6.351 1.00 95.81 90 SER A C 1
ATOM 714 O O . SER A 1 90 ? -2.620 14.199 5.848 1.00 95.81 90 SER A O 1
ATOM 716 N N . GLU A 1 91 ? -3.805 15.984 6.495 1.00 92.00 91 GLU A N 1
ATOM 717 C CA . GLU A 1 91 ? -2.829 16.981 6.016 1.00 92.00 91 GLU A CA 1
ATOM 718 C C . GLU A 1 91 ? -1.407 16.737 6.557 1.00 92.00 91 GLU A C 1
ATOM 720 O O . GLU A 1 91 ? -0.421 16.949 5.855 1.00 92.00 91 GLU A O 1
ATOM 725 N N . THR A 1 92 ? -1.298 16.227 7.787 1.00 93.38 92 THR A N 1
ATOM 726 C CA . THR A 1 92 ? -0.029 15.868 8.442 1.00 93.38 92 THR A CA 1
ATOM 727 C C . THR A 1 92 ? 0.207 14.357 8.506 1.00 93.38 92 THR A C 1
ATOM 729 O O . THR A 1 92 ? 1.043 13.892 9.283 1.00 93.38 92 THR A O 1
ATOM 732 N N . GLY A 1 93 ? -0.566 13.580 7.749 1.00 93.06 93 GLY A N 1
ATOM 733 C CA . GLY A 1 93 ? -0.567 12.129 7.809 1.00 93.06 93 GLY A CA 1
ATOM 734 C C . GLY A 1 93 ? 0.724 11.508 7.276 1.00 93.06 93 GLY A C 1
ATOM 735 O O . GLY A 1 93 ? 1.388 12.041 6.385 1.00 93.06 93 GLY A O 1
ATOM 736 N N . LEU A 1 94 ? 1.074 10.336 7.807 1.00 93.81 94 LEU A N 1
ATOM 737 C CA . LEU A 1 94 ? 2.265 9.591 7.409 1.00 93.81 94 LEU A CA 1
ATOM 738 C C . LEU A 1 94 ? 1.905 8.299 6.672 1.00 93.81 94 LEU A C 1
ATOM 740 O O . LEU A 1 94 ? 1.177 7.447 7.185 1.00 93.81 94 LEU A O 1
ATOM 744 N N . TYR A 1 95 ? 2.503 8.110 5.498 1.00 91.38 95 TYR A N 1
ATOM 745 C CA . TYR A 1 95 ? 2.521 6.824 4.810 1.00 91.38 95 TYR A CA 1
ATOM 746 C C . TYR A 1 95 ? 3.849 6.106 5.033 1.00 91.38 95 TYR A C 1
ATOM 748 O O . TYR A 1 95 ? 4.910 6.636 4.702 1.00 91.38 95 TYR A O 1
ATOM 756 N N . LEU A 1 96 ? 3.785 4.878 5.545 1.00 90.25 96 LEU A N 1
ATOM 757 C CA . LEU A 1 96 ? 4.935 3.989 5.668 1.00 90.25 96 LEU A CA 1
ATOM 758 C C . LEU A 1 96 ? 4.755 2.763 4.775 1.00 90.25 96 LEU A C 1
ATOM 760 O O . LEU A 1 96 ? 3.737 2.075 4.836 1.00 90.25 96 LEU A O 1
ATOM 764 N N . SER A 1 97 ? 5.786 2.460 3.994 1.00 85.69 97 SER A N 1
ATOM 765 C CA . SER A 1 97 ? 5.906 1.230 3.208 1.00 85.69 97 SER A CA 1
ATOM 766 C C . SER A 1 97 ? 7.292 0.629 3.406 1.00 85.69 97 SER A C 1
ATOM 768 O O . SER A 1 97 ? 8.256 1.346 3.686 1.00 85.69 97 SER A O 1
ATOM 770 N N . CYS A 1 98 ? 7.389 -0.693 3.295 1.00 83.25 98 CYS A N 1
ATOM 771 C CA . CYS A 1 98 ? 8.657 -1.408 3.303 1.00 83.25 98 CYS A CA 1
ATOM 772 C C . CYS A 1 98 ? 8.796 -2.130 1.968 1.00 83.25 98 CYS A C 1
ATOM 774 O O . CYS A 1 98 ? 8.065 -3.078 1.697 1.00 83.25 98 CYS A O 1
ATOM 776 N N . GLU A 1 99 ? 9.715 -1.652 1.132 1.00 79.00 99 GLU A N 1
ATOM 777 C CA . GLU A 1 99 ? 9.862 -2.144 -0.231 1.00 79.00 99 GLU A CA 1
ATOM 778 C C . GLU A 1 99 ? 11.040 -3.090 -0.405 1.00 79.00 99 GLU A C 1
ATOM 780 O O . GLU A 1 99 ? 12.139 -2.850 0.097 1.00 79.00 99 GLU A O 1
ATOM 785 N N . ARG A 1 100 ? 10.820 -4.141 -1.198 1.00 76.88 100 ARG A N 1
ATOM 786 C CA . ARG A 1 100 ? 11.860 -5.072 -1.651 1.00 76.88 100 ARG A CA 1
ATOM 787 C C . ARG A 1 100 ? 12.207 -4.810 -3.109 1.00 76.88 100 ARG A C 1
ATOM 789 O O . ARG A 1 100 ? 11.699 -5.459 -4.015 1.00 76.88 100 ARG A O 1
ATOM 796 N N . LEU A 1 101 ? 13.097 -3.850 -3.333 1.00 78.06 101 LEU A N 1
ATOM 797 C CA . LEU A 1 101 ? 13.581 -3.492 -4.667 1.00 78.06 101 LEU A CA 1
ATOM 798 C C . LEU A 1 101 ? 14.686 -4.466 -5.112 1.00 78.06 101 LEU A C 1
ATOM 800 O O . LEU A 1 101 ? 15.867 -4.132 -5.120 1.00 78.06 101 LEU A O 1
ATOM 804 N N . GLU A 1 102 ? 14.300 -5.700 -5.436 1.00 75.94 102 GLU A N 1
ATOM 805 C CA . GLU A 1 102 ? 15.239 -6.804 -5.713 1.00 75.94 102 GLU A CA 1
ATOM 806 C C . GLU A 1 102 ? 16.115 -6.597 -6.960 1.00 75.94 102 GLU A C 1
ATOM 808 O O . GLU A 1 102 ? 17.140 -7.261 -7.114 1.00 75.94 102 GLU A O 1
ATOM 813 N N . ASN A 1 103 ? 15.737 -5.686 -7.861 1.00 78.31 103 ASN A N 1
ATOM 814 C CA . ASN A 1 103 ? 16.497 -5.389 -9.070 1.00 78.31 103 ASN A CA 1
ATOM 815 C C . ASN A 1 103 ? 16.359 -3.905 -9.495 1.00 78.31 103 ASN A C 1
ATOM 817 O O . ASN A 1 103 ? 15.460 -3.201 -9.024 1.00 78.31 103 ASN A O 1
ATOM 821 N N . PRO A 1 104 ? 17.213 -3.411 -10.414 1.00 81.25 104 PRO A N 1
ATOM 822 C CA . PRO A 1 104 ? 17.170 -2.019 -10.872 1.00 81.25 104 PRO A CA 1
ATOM 823 C C . PRO A 1 104 ? 15.869 -1.595 -11.572 1.00 81.25 104 PRO A C 1
ATOM 825 O O . PRO A 1 104 ? 15.514 -0.419 -11.512 1.00 81.25 104 PRO A O 1
ATOM 828 N N . VAL A 1 105 ? 15.153 -2.524 -12.217 1.00 80.38 105 VAL A N 1
ATOM 829 C CA . VAL A 1 105 ? 13.846 -2.248 -12.842 1.00 80.38 105 VAL A CA 1
ATOM 830 C C . VAL A 1 105 ? 12.833 -1.866 -11.773 1.00 80.38 105 VAL A C 1
ATOM 832 O O . VAL A 1 105 ? 12.176 -0.836 -11.904 1.00 80.38 105 VAL A O 1
ATOM 835 N N . ASN A 1 106 ? 12.765 -2.637 -10.689 1.00 78.06 106 ASN A N 1
ATOM 836 C CA . ASN A 1 106 ? 11.864 -2.375 -9.571 1.00 78.06 106 ASN A CA 1
ATOM 837 C C . ASN A 1 106 ? 12.122 -0.985 -8.969 1.00 78.06 106 ASN A C 1
ATOM 839 O O . ASN A 1 106 ? 11.190 -0.209 -8.761 1.00 78.06 106 ASN A O 1
ATOM 843 N N . THR A 1 107 ? 13.395 -0.626 -8.768 1.00 82.12 107 THR A N 1
ATOM 844 C CA . THR A 1 107 ? 13.787 0.716 -8.308 1.00 82.12 107 THR A CA 1
ATOM 845 C C . THR A 1 107 ? 13.339 1.810 -9.276 1.00 82.12 107 THR A C 1
ATOM 847 O O . THR A 1 107 ? 12.790 2.822 -8.843 1.00 82.12 107 THR A O 1
ATOM 850 N N . GLY A 1 108 ? 13.545 1.618 -10.582 1.00 82.94 108 GLY A N 1
ATOM 851 C CA . GLY A 1 108 ? 13.137 2.581 -11.606 1.00 82.94 108 GLY A CA 1
ATOM 852 C C . GLY A 1 108 ? 11.620 2.774 -11.678 1.00 82.94 108 GLY A C 1
ATOM 853 O O . GLY A 1 108 ? 11.143 3.905 -11.745 1.00 82.94 108 GLY A O 1
ATOM 854 N N . GLN A 1 109 ? 10.851 1.688 -11.588 1.00 80.75 109 GLN A N 1
ATOM 855 C CA . GLN A 1 109 ? 9.386 1.733 -11.560 1.00 80.75 109 GLN A CA 1
ATOM 856 C C . GLN A 1 109 ? 8.869 2.463 -10.318 1.00 80.75 109 GLN A C 1
ATOM 858 O O . GLN A 1 109 ? 7.986 3.317 -10.421 1.00 80.75 109 GLN A O 1
ATOM 863 N N . TRP A 1 110 ? 9.461 2.187 -9.155 1.00 80.19 110 TRP A N 1
ATOM 864 C CA . TRP A 1 110 ? 9.132 2.871 -7.907 1.00 80.19 110 TRP A CA 1
ATOM 865 C C . TRP A 1 110 ? 9.440 4.374 -7.977 1.00 80.19 110 TRP A C 1
ATOM 867 O O . TRP A 1 110 ? 8.603 5.206 -7.621 1.00 80.19 110 TRP A O 1
ATOM 877 N N . ALA A 1 111 ? 10.602 4.742 -8.527 1.00 82.69 111 ALA A N 1
ATOM 878 C CA . ALA A 1 111 ? 10.984 6.136 -8.740 1.00 82.69 111 ALA A CA 1
ATOM 879 C C . ALA A 1 111 ? 10.023 6.865 -9.696 1.00 82.69 111 ALA A C 1
ATOM 881 O O . ALA A 1 111 ? 9.595 7.984 -9.408 1.00 82.69 111 ALA A O 1
ATOM 882 N N . ASN A 1 112 ? 9.628 6.223 -10.798 1.00 84.19 112 ASN A N 1
ATOM 883 C CA . ASN A 1 112 ? 8.660 6.773 -11.746 1.00 84.19 112 ASN A CA 1
ATOM 884 C C . ASN A 1 112 ? 7.280 6.987 -11.116 1.00 84.19 112 ASN A C 1
ATOM 886 O O . ASN A 1 112 ? 6.622 7.991 -11.397 1.00 84.19 112 ASN A O 1
ATOM 890 N N . MET A 1 113 ? 6.834 6.074 -10.251 1.00 79.25 113 MET A N 1
ATOM 891 C CA . MET A 1 113 ? 5.574 6.237 -9.531 1.00 79.25 113 MET A CA 1
ATOM 892 C C . MET A 1 113 ? 5.598 7.420 -8.569 1.00 79.25 113 MET A C 1
ATOM 894 O O . MET A 1 113 ? 4.650 8.205 -8.561 1.00 79.25 113 MET A O 1
ATOM 898 N N . PHE A 1 114 ? 6.689 7.603 -7.824 1.00 78.69 114 PHE A N 1
ATOM 899 C CA . PHE A 1 114 ? 6.862 8.786 -6.981 1.00 78.69 114 PHE A CA 1
ATOM 900 C C . PHE A 1 114 ? 6.950 10.084 -7.784 1.00 78.69 114 PHE A C 1
ATOM 902 O O . PHE A 1 114 ? 6.376 11.100 -7.396 1.00 78.69 114 PHE A O 1
ATOM 909 N N . ALA A 1 115 ? 7.659 10.079 -8.914 1.00 81.06 115 ALA A N 1
ATOM 910 C CA . ALA A 1 115 ? 7.743 11.255 -9.773 1.00 81.06 115 ALA A CA 1
ATOM 911 C C . ALA A 1 115 ? 6.354 11.663 -10.294 1.00 81.06 115 ALA A C 1
ATOM 913 O O . ALA A 1 115 ? 6.012 12.845 -10.300 1.00 81.06 115 ALA A O 1
ATOM 914 N N . ARG A 1 116 ? 5.525 10.682 -10.672 1.00 75.25 116 ARG A N 1
ATOM 915 C CA . ARG A 1 116 ? 4.146 10.908 -11.126 1.00 75.25 116 ARG A CA 1
ATOM 916 C C . ARG A 1 116 ? 3.228 11.391 -10.015 1.00 75.25 116 ARG A C 1
ATOM 918 O O . ARG A 1 116 ? 2.465 12.323 -10.254 1.00 75.25 116 ARG A O 1
ATOM 925 N N . SER A 1 117 ? 3.309 10.807 -8.819 1.00 71.69 117 SER A N 1
ATOM 926 C CA . SER A 1 117 ? 2.490 11.265 -7.693 1.00 71.69 117 SER A CA 1
ATOM 927 C C . SER A 1 117 ? 2.815 12.712 -7.325 1.00 71.69 117 SER A C 1
ATOM 929 O O . SER A 1 117 ? 1.897 13.501 -7.138 1.00 71.69 1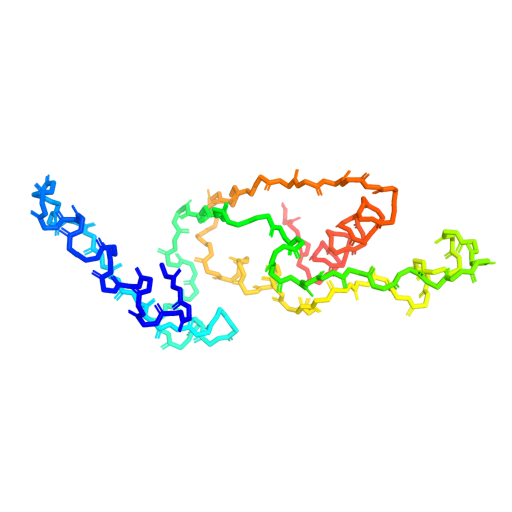17 SER A O 1
ATOM 931 N N . ARG A 1 118 ? 4.094 13.113 -7.355 1.00 66.88 118 ARG A N 1
ATOM 932 C CA . ARG A 1 118 ? 4.503 14.515 -7.149 1.00 66.88 118 ARG A CA 1
ATOM 933 C C . ARG A 1 118 ? 4.038 15.467 -8.250 1.00 66.88 118 ARG A C 1
ATOM 935 O O . ARG A 1 118 ? 3.755 16.623 -7.959 1.00 66.88 118 ARG A O 1
ATOM 942 N N . ALA A 1 119 ? 3.996 15.016 -9.503 1.00 65.00 119 ALA A N 1
ATOM 943 C CA . ALA A 1 119 ? 3.529 15.840 -10.618 1.00 65.00 119 ALA A CA 1
ATOM 944 C C . ALA A 1 119 ? 2.006 16.065 -10.587 1.00 65.00 119 ALA A C 1
ATOM 946 O O . ALA A 1 119 ? 1.538 17.123 -10.997 1.00 65.00 119 ALA A O 1
ATOM 947 N N . LEU A 1 120 ? 1.245 15.077 -10.106 1.00 54.16 120 LEU A N 1
ATOM 948 C CA . LEU A 1 120 ? -0.217 15.141 -9.986 1.00 54.16 120 LEU A CA 1
ATOM 949 C C . LEU A 1 120 ? -0.677 15.813 -8.683 1.00 54.16 120 LEU A C 1
ATOM 951 O O . LEU A 1 120 ? -1.736 16.434 -8.659 1.00 54.16 120 LEU A O 1
ATOM 955 N N . TYR A 1 121 ? 0.133 15.720 -7.628 1.00 52.94 121 TYR A N 1
ATOM 956 C CA . TYR A 1 121 ? -0.131 16.279 -6.305 1.00 52.94 121 TYR A CA 1
ATOM 957 C C . TYR A 1 121 ? 1.127 17.004 -5.810 1.00 52.94 121 TYR A C 1
ATOM 959 O O . TYR A 1 121 ? 1.931 16.418 -5.076 1.00 52.94 121 TYR A O 1
ATOM 967 N N . PRO A 1 122 ? 1.362 18.259 -6.239 1.00 52.84 122 PRO A N 1
ATOM 968 C CA . PRO A 1 122 ? 2.474 19.039 -5.724 1.00 52.84 122 PRO A CA 1
ATOM 969 C C . PRO A 1 122 ? 2.250 19.251 -4.225 1.00 52.84 122 PRO A C 1
ATOM 971 O O . PRO A 1 122 ? 1.326 19.951 -3.820 1.00 52.84 122 PRO A O 1
ATOM 974 N N . MET A 1 123 ? 3.074 18.598 -3.406 1.00 47.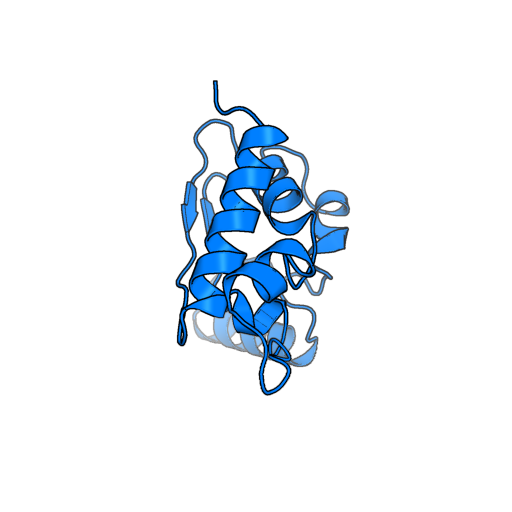44 123 MET A N 1
ATOM 975 C CA . MET A 1 123 ? 3.154 18.878 -1.973 1.00 47.44 123 MET A CA 1
ATOM 976 C C . MET A 1 123 ? 3.500 20.367 -1.831 1.00 47.44 123 MET A C 1
ATOM 978 O O . MET A 1 123 ? 4.497 20.804 -2.416 1.00 47.44 123 MET A O 1
ATOM 982 N N . GLY A 1 124 ? 2.620 21.121 -1.165 1.00 44.00 124 GLY A N 1
ATOM 983 C CA . GLY A 1 124 ? 2.766 22.560 -0.923 1.00 44.00 124 GLY A CA 1
ATOM 984 C C . GLY A 1 124 ? 3.964 22.911 -0.054 1.00 44.00 124 GLY A C 1
ATOM 985 O O . GLY A 1 124 ? 4.441 22.026 0.693 1.00 44.00 124 GLY A O 1
#

Radius of gyration: 16.9 Å; chains: 1; bounding box: 34×39×48 Å

pLDDT: mean 83.23, std 12.05, range [44.0, 98.06]

Secondary structure (DSSP, 8-state):
-BS-HHHHHHHHHHHHHTT--S----B--GGGGGGTS-TT-EEEEE--S-HHHHH------TT--HHHHHHHSS--S-TTHHHHHHHHEEEEEEEE------SHHHHHHHHHHHHHHHHHS---

Sequence (124 aa):
MDQSKAGIACAEELAAHLGLENVTFHCVDFTEIGNIFPTGHFDHIKLVRCFHEIIGPTPIPQYWKLEDYLTEQPTFGPKDYFAIVTSLLSETGLYLSCERLENPVNTGQWANMFARSRALYPMG

InterPro domains:
  IPR029063 S-adenosyl-L-methionine-dependent methyltransferase superfamily [G3DSA:3.40.50.150] (1-104)
  IPR029063 S-adenosyl-L-methionine-dependent methyltransferase superfamily [SSF53335] (2-54)